Protein AF-A0A1W0E5N4-F1 (afdb_monomer_lite)

Sequence (138 aa):
MLDIKEIILSKIQTIEKICSQIENNEVDVVDLLKSELKNLKMIQDSINFEQQNKSVIKAEESLYKKRFYLKDGSTYVITNKPTKNYKYLYDAKTKIITYEFENGQIERTFECGLKEIRTNNGQIYIKYKDEGYEQIAN

Foldseek 3Di:
DCPPVNVVVVVVVVVVVVVVCCVVVVDPPVRVVVVVVVVVVVVVVVVVVVVVQQDFPDWDDDPFKIWTQTNQRKIWMFGRDPVFTKIWIQHPVQRWIWIAGPQRWIWIAHPQQWIWIAGPVGWIWIDRHPDDIDTDGD

Organism: NCBI:txid646526

Structure (mmCIF, N/CA/C/O backbone):
data_AF-A0A1W0E5N4-F1
#
_entry.id   AF-A0A1W0E5N4-F1
#
loop_
_atom_site.group_PDB
_atom_site.id
_atom_site.type_symbol
_atom_site.label_atom_id
_atom_site.label_alt_id
_atom_site.label_comp_id
_atom_site.label_asym_id
_atom_site.label_entity_id
_atom_site.label_seq_id
_atom_site.pdbx_PDB_ins_code
_atom_site.Cartn_x
_atom_site.Cartn_y
_atom_site.Cartn_z
_atom_site.occupancy
_atom_site.B_iso_or_equiv
_atom_site.auth_seq_id
_atom_site.auth_comp_id
_atom_site.auth_asym_id
_atom_site.auth_atom_id
_atom_site.pdbx_PDB_model_num
ATOM 1 N N . MET A 1 1 ? -5.839 22.703 1.408 1.00 46.44 1 MET A N 1
ATOM 2 C CA . MET A 1 1 ? -5.050 22.843 2.645 1.00 46.44 1 MET A CA 1
ATOM 3 C C . MET A 1 1 ? -5.995 23.114 3.809 1.00 46.44 1 MET A C 1
ATOM 5 O O . MET A 1 1 ? -6.444 24.242 3.953 1.00 46.44 1 MET A O 1
ATOM 9 N N . LEU A 1 2 ? -6.356 22.083 4.584 1.00 48.91 2 LEU A N 1
ATOM 10 C CA . LEU A 1 2 ? -7.048 22.274 5.868 1.00 48.91 2 LEU A CA 1
ATOM 11 C C . LEU A 1 2 ? -6.181 23.188 6.738 1.00 48.91 2 LEU A C 1
ATOM 13 O O . LEU A 1 2 ? -4.986 22.922 6.898 1.00 48.91 2 LEU A O 1
ATOM 17 N N . ASP A 1 3 ? -6.758 24.281 7.230 1.00 72.94 3 ASP A N 1
ATOM 18 C CA . ASP A 1 3 ? -6.041 25.236 8.068 1.00 72.94 3 ASP A CA 1
ATOM 19 C C . ASP A 1 3 ? -5.547 24.489 9.317 1.00 72.94 3 ASP A C 1
ATOM 21 O O . ASP A 1 3 ? -6.302 23.768 9.973 1.00 72.94 3 ASP A O 1
ATOM 25 N N . ILE A 1 4 ? -4.265 24.630 9.663 1.00 78.31 4 ILE A N 1
ATOM 26 C CA . ILE A 1 4 ? -3.691 24.043 10.887 1.00 78.31 4 ILE A CA 1
ATOM 27 C C . ILE A 1 4 ? -4.550 24.424 12.102 1.00 78.31 4 ILE A C 1
ATOM 29 O O . ILE A 1 4 ? -4.722 23.626 13.026 1.00 78.31 4 ILE A O 1
ATOM 33 N N . LYS A 1 5 ? -5.159 25.612 12.065 1.00 76.06 5 LYS A N 1
ATOM 34 C CA . LYS A 1 5 ? -6.111 26.083 13.065 1.00 76.06 5 LYS A CA 1
ATOM 35 C C . LYS A 1 5 ? -7.388 25.239 13.131 1.00 76.06 5 LYS A C 1
ATOM 37 O O . LYS A 1 5 ? -7.841 24.941 14.232 1.00 76.06 5 LYS A O 1
ATOM 42 N N . GLU A 1 6 ? -7.946 24.820 11.997 1.00 77.62 6 GLU A N 1
ATOM 43 C CA . GLU A 1 6 ? -9.127 23.943 11.936 1.00 77.62 6 GLU A CA 1
ATOM 44 C C . GLU A 1 6 ? -8.819 22.547 12.483 1.00 77.62 6 GLU A C 1
ATOM 46 O O . GLU A 1 6 ? -9.619 21.980 13.227 1.00 77.62 6 GLU A O 1
ATOM 51 N N . ILE A 1 7 ? -7.629 22.017 12.184 1.00 77.88 7 ILE A N 1
ATOM 52 C CA . ILE A 1 7 ? -7.177 20.729 12.725 1.00 77.88 7 ILE A CA 1
ATOM 53 C C . ILE A 1 7 ? -7.060 20.813 14.250 1.00 77.88 7 ILE A C 1
ATOM 55 O O . ILE A 1 7 ? -7.564 19.939 14.956 1.00 77.88 7 ILE A O 1
ATOM 59 N N . ILE A 1 8 ? -6.433 21.872 14.770 1.00 79.56 8 ILE A N 1
ATOM 60 C CA . ILE A 1 8 ? -6.289 22.082 16.216 1.00 79.56 8 ILE A CA 1
ATOM 61 C C . ILE A 1 8 ? -7.661 22.251 16.881 1.00 79.56 8 ILE A C 1
ATOM 63 O O . ILE A 1 8 ? -7.922 21.599 17.890 1.00 79.56 8 ILE A O 1
ATOM 67 N N . LEU A 1 9 ? -8.561 23.051 16.302 1.00 86.31 9 LEU A N 1
ATOM 68 C CA . LEU A 1 9 ? -9.923 23.245 16.814 1.00 86.31 9 LEU A CA 1
ATOM 69 C C . LEU A 1 9 ? -10.712 21.934 16.868 1.00 86.31 9 LEU A C 1
ATOM 71 O O . LEU A 1 9 ? -11.333 21.638 17.885 1.00 86.31 9 LEU A O 1
ATOM 75 N N . SER A 1 10 ? -10.635 21.109 15.823 1.00 79.25 10 SER A N 1
ATOM 76 C CA . SER A 1 10 ? -11.277 19.790 15.800 1.00 79.25 10 SER A CA 1
ATOM 77 C C . SER A 1 10 ? -10.747 18.872 16.910 1.00 79.25 10 SER A C 1
ATOM 79 O O . SER A 1 10 ? -11.518 18.155 17.559 1.00 79.25 10 SER A O 1
ATOM 81 N N . LYS A 1 11 ? -9.434 18.909 17.176 1.00 80.88 11 LYS A N 1
ATOM 82 C CA . LYS A 1 11 ? -8.827 18.142 18.273 1.00 80.88 11 LYS A CA 1
ATOM 83 C C . LYS A 1 11 ? -9.275 18.651 19.640 1.00 80.88 11 LYS A C 1
ATOM 85 O O . LYS A 1 11 ? -9.626 17.825 20.477 1.00 80.88 11 LYS A O 1
ATOM 90 N N . ILE A 1 12 ? -9.331 19.969 19.842 1.00 86.19 12 ILE A N 1
ATOM 91 C CA . ILE A 1 12 ? -9.839 20.580 21.081 1.00 86.19 12 ILE A CA 1
ATOM 92 C C . ILE A 1 12 ? -11.290 20.158 21.327 1.00 86.19 12 ILE A C 1
ATOM 94 O O . ILE A 1 12 ? -11.579 19.613 22.384 1.00 86.19 12 ILE A O 1
ATOM 98 N N . GLN A 1 13 ? -12.166 20.280 20.328 1.00 86.75 13 GLN A N 1
ATOM 99 C CA . GLN A 1 13 ? -13.575 19.877 20.440 1.00 86.75 13 GLN A CA 1
ATOM 100 C C . GLN A 1 13 ? -13.742 18.390 20.770 1.00 86.75 13 GLN A C 1
ATOM 102 O O . GLN A 1 13 ? -14.639 18.001 21.514 1.00 86.75 13 GLN A O 1
ATOM 107 N N . THR A 1 14 ? -12.871 17.539 20.221 1.00 81.81 14 THR A N 1
ATOM 108 C CA . THR A 1 14 ? -12.875 16.105 20.536 1.00 81.81 14 THR A CA 1
ATOM 109 C C . THR A 1 14 ? -12.507 15.867 22.000 1.00 81.81 14 THR A C 1
ATOM 111 O O . THR A 1 14 ? -13.162 15.071 22.667 1.00 81.81 14 THR A O 1
ATOM 114 N N . ILE A 1 15 ? -11.495 16.575 22.510 1.00 80.81 15 ILE A N 1
ATOM 115 C CA . ILE A 1 15 ? -11.073 16.492 23.913 1.00 80.81 15 ILE A CA 1
ATOM 116 C C . ILE A 1 15 ? -12.174 17.025 24.834 1.00 80.81 15 ILE A C 1
ATOM 118 O O . ILE A 1 15 ? -12.532 16.344 25.787 1.00 80.81 15 ILE A O 1
ATOM 122 N N . GLU A 1 16 ? -12.763 18.181 24.528 1.00 81.81 16 GLU A N 1
ATOM 123 C CA . GLU A 1 16 ? -13.864 18.769 25.304 1.00 81.81 16 GLU A CA 1
ATOM 124 C C . GLU A 1 16 ? -15.075 17.835 25.373 1.00 81.81 16 GLU A C 1
ATOM 126 O O . GLU A 1 16 ? -15.674 17.676 26.435 1.00 81.81 16 GLU A O 1
ATOM 131 N N . LYS A 1 17 ? -15.405 17.160 24.265 1.00 81.00 17 LYS A N 1
ATOM 132 C CA . LYS A 1 17 ? -16.469 16.153 24.230 1.00 81.00 17 LYS A CA 1
ATOM 133 C C . LYS A 1 17 ? -16.151 14.941 25.107 1.00 81.00 17 LYS A C 1
ATOM 135 O O . LYS A 1 17 ? -17.041 14.419 25.765 1.00 81.00 17 LYS A O 1
ATOM 140 N N . ILE A 1 18 ? -14.900 14.486 25.117 1.00 75.44 18 ILE A N 1
ATOM 141 C CA . ILE A 1 18 ? -14.474 13.386 25.990 1.00 75.44 18 ILE A CA 1
ATOM 142 C C . ILE A 1 18 ? -14.558 13.828 27.457 1.00 75.44 18 ILE A C 1
ATOM 144 O O . ILE A 1 18 ? -15.122 13.105 28.272 1.00 75.44 18 ILE A O 1
ATOM 148 N N . CYS A 1 19 ? -14.067 15.026 27.786 1.00 76.75 19 CYS A N 1
ATOM 149 C CA . CYS A 1 19 ? -14.138 15.581 29.137 1.00 76.75 19 CYS A CA 1
ATOM 150 C C . CYS A 1 19 ? -15.585 15.718 29.626 1.00 76.75 19 CYS A C 1
ATOM 152 O O . CYS A 1 19 ? -15.875 15.294 30.739 1.00 76.75 19 CYS A O 1
ATOM 154 N N . SER A 1 20 ? -16.506 16.215 28.795 1.00 77.94 20 SER A N 1
ATOM 155 C CA . SER A 1 20 ? -17.912 16.367 29.195 1.00 77.94 20 SER A CA 1
ATOM 156 C C . SER A 1 20 ? -18.614 15.026 29.429 1.00 77.94 20 SER A C 1
ATOM 158 O O . SER A 1 20 ? -19.392 14.895 30.370 1.00 77.94 20 SER A O 1
ATOM 160 N N . GLN A 1 21 ? -18.298 13.998 28.637 1.00 74.62 21 GLN A N 1
ATOM 161 C CA . GLN A 1 21 ? -18.817 12.640 28.845 1.00 74.62 21 GLN A CA 1
ATOM 162 C C . GLN A 1 21 ? -18.320 12.012 30.157 1.00 74.62 21 GLN A C 1
ATOM 164 O O . GLN A 1 21 ? -19.061 11.272 30.806 1.00 74.62 21 GLN A O 1
ATOM 169 N N . ILE A 1 22 ? -17.085 12.332 30.554 1.00 77.06 22 ILE A N 1
ATOM 170 C CA . ILE A 1 22 ? -16.483 11.894 31.819 1.00 77.06 22 ILE A CA 1
ATOM 171 C C . ILE A 1 22 ? -17.111 12.641 33.002 1.00 77.06 22 ILE A C 1
ATOM 173 O O . ILE A 1 22 ? -17.514 12.015 33.978 1.00 77.06 22 ILE A O 1
ATOM 177 N N . GLU A 1 23 ? -17.226 13.969 32.912 1.00 74.75 23 GLU A N 1
ATOM 178 C CA . GLU A 1 23 ? -17.801 14.822 33.963 1.00 74.75 23 GLU A CA 1
ATOM 179 C C . GLU A 1 23 ? -19.270 14.484 34.250 1.00 74.75 23 GLU A C 1
ATOM 181 O O . GLU A 1 23 ? -19.704 14.526 35.402 1.00 74.75 23 GLU A O 1
ATOM 186 N N . ASN A 1 24 ? -20.021 14.074 33.224 1.00 77.50 24 ASN A N 1
ATOM 187 C CA . ASN A 1 24 ? -21.422 13.676 33.356 1.00 77.50 24 ASN A CA 1
ATOM 188 C C . ASN A 1 24 ? -21.617 12.209 33.797 1.00 77.50 24 ASN A C 1
ATOM 190 O O . ASN A 1 24 ? -22.759 11.755 33.870 1.00 77.50 24 ASN A O 1
ATOM 194 N N . ASN A 1 25 ? -20.544 11.456 34.091 1.00 68.44 25 ASN A N 1
ATOM 195 C CA . ASN A 1 25 ? -20.575 10.006 34.360 1.00 68.44 25 ASN A CA 1
ATOM 196 C C . ASN A 1 25 ? -21.303 9.188 33.269 1.00 68.44 25 ASN A C 1
ATOM 198 O O . ASN A 1 25 ? -21.797 8.091 33.534 1.00 68.44 25 ASN A O 1
ATOM 202 N N . GLU A 1 26 ? -21.391 9.710 32.042 1.00 67.94 26 GLU A N 1
ATOM 203 C CA . GLU A 1 26 ? -22.032 9.020 30.915 1.00 67.94 26 GLU A CA 1
ATOM 204 C C . GLU A 1 26 ? -21.152 7.882 30.392 1.00 67.94 26 GLU A C 1
ATOM 206 O O . GLU A 1 26 ? -21.654 6.898 29.846 1.00 67.94 26 GLU A O 1
ATOM 211 N N . VAL A 1 27 ? -19.833 8.015 30.563 1.00 67.00 27 VAL A N 1
ATOM 212 C CA . VAL A 1 27 ? -18.834 7.024 30.169 1.00 67.00 27 VAL A CA 1
ATOM 213 C C . VAL A 1 27 ? -17.727 7.000 31.221 1.00 67.00 27 VAL A C 1
ATOM 215 O O . VAL A 1 27 ? -17.145 8.036 31.538 1.00 67.00 27 VAL A O 1
ATOM 218 N N . ASP A 1 28 ? -17.395 5.818 31.741 1.00 77.81 28 ASP A N 1
ATOM 219 C CA . ASP A 1 28 ? -16.195 5.659 32.564 1.00 77.81 28 ASP A CA 1
ATOM 220 C C . ASP A 1 28 ? -14.954 5.875 31.678 1.00 77.81 28 ASP A C 1
ATOM 222 O O . ASP A 1 28 ? -14.806 5.248 30.624 1.00 77.81 28 ASP A O 1
ATOM 226 N N . VAL A 1 29 ? -14.039 6.749 32.112 1.00 75.50 29 VAL A N 1
ATOM 227 C CA . VAL A 1 29 ? -12.722 6.972 31.484 1.00 75.50 29 VAL A CA 1
ATOM 228 C C . VAL A 1 29 ? -12.035 5.641 31.194 1.00 75.50 29 VAL A C 1
ATOM 230 O O . VAL A 1 29 ? -11.426 5.454 30.138 1.00 75.50 29 VAL A O 1
ATOM 233 N N . VAL A 1 30 ? -12.146 4.700 32.132 1.00 76.94 30 VAL A N 1
ATOM 234 C CA . VAL A 1 30 ? -11.557 3.369 32.021 1.00 76.94 30 VAL A CA 1
ATOM 235 C C . VAL A 1 30 ? -12.164 2.601 30.847 1.00 76.94 30 VAL A C 1
ATOM 237 O O . VAL A 1 30 ? -11.432 1.928 30.120 1.00 76.94 30 VAL A O 1
ATOM 240 N N . ASP A 1 31 ? -13.470 2.711 30.617 1.00 80.00 31 ASP A N 1
ATOM 241 C CA . ASP A 1 31 ? -14.150 2.0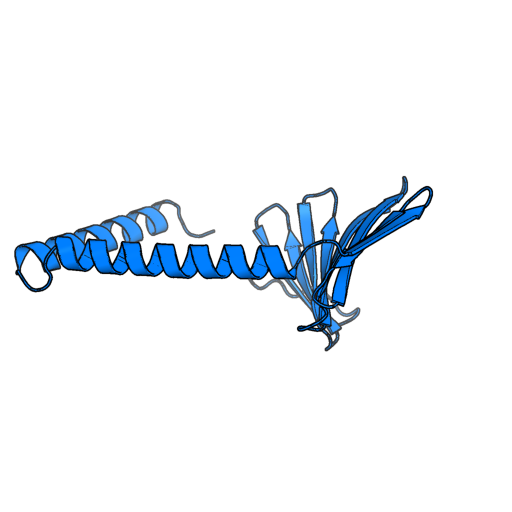33 29.513 1.00 80.00 31 ASP A CA 1
ATOM 242 C C . ASP A 1 31 ? -13.852 2.688 28.160 1.00 80.00 31 ASP A C 1
ATOM 244 O O . ASP A 1 31 ? -13.631 1.979 27.173 1.00 80.00 31 ASP A O 1
ATOM 248 N N . LEU A 1 32 ? -13.726 4.018 28.118 1.00 79.81 32 LEU A N 1
ATOM 249 C CA . LEU A 1 32 ? -13.279 4.742 26.924 1.00 79.81 32 LEU A CA 1
ATOM 250 C C . LEU A 1 32 ? -11.849 4.339 26.528 1.00 79.81 32 LEU A C 1
ATOM 252 O O . LEU A 1 32 ? -11.594 3.993 25.372 1.00 79.81 32 LEU A O 1
ATOM 256 N N . LEU A 1 33 ? -10.930 4.287 27.495 1.00 78.00 33 LEU A N 1
ATOM 257 C CA . LEU A 1 33 ? -9.552 3.843 27.268 1.00 78.00 33 LEU A CA 1
ATOM 258 C C . LEU A 1 33 ? -9.471 2.361 26.878 1.00 78.00 33 LEU A C 1
ATOM 260 O O . LEU A 1 33 ? -8.698 2.009 25.988 1.00 78.00 33 LEU A O 1
ATOM 264 N N . LYS A 1 34 ? -10.271 1.480 27.495 1.00 82.62 34 LYS A N 1
ATOM 265 C CA . LYS A 1 34 ? -10.350 0.061 27.100 1.00 82.62 34 LYS A CA 1
ATOM 266 C C . LYS A 1 34 ? -10.858 -0.100 25.669 1.00 82.62 34 LYS A C 1
ATOM 268 O O . LYS A 1 34 ? -10.335 -0.948 24.944 1.00 82.62 34 LYS A O 1
ATOM 273 N N . SER A 1 35 ? -11.859 0.685 25.274 1.00 84.25 35 SER A N 1
ATOM 274 C CA . SER A 1 35 ? -12.400 0.690 23.912 1.00 84.25 35 SER A CA 1
ATOM 275 C C . SER A 1 35 ? -11.331 1.102 22.902 1.00 84.25 35 SER A C 1
ATOM 277 O O . SER A 1 35 ? -11.073 0.375 21.942 1.00 84.25 35 SER A O 1
ATOM 279 N N . GLU A 1 36 ? -10.618 2.197 23.169 1.00 82.12 36 GLU A N 1
ATOM 280 C CA . GLU A 1 36 ? -9.560 2.666 22.275 1.00 82.12 36 GLU A CA 1
ATOM 281 C C . GLU A 1 36 ? -8.386 1.683 22.210 1.00 82.12 36 GLU A C 1
ATOM 283 O O . GLU A 1 36 ? -7.899 1.347 21.132 1.00 82.12 36 GLU A O 1
ATOM 288 N N . LEU A 1 37 ? -7.989 1.113 23.349 1.00 85.25 37 LEU A N 1
ATOM 289 C CA . LEU A 1 37 ? -6.961 0.078 23.397 1.00 85.25 37 LEU A CA 1
ATOM 290 C C . LEU A 1 37 ? -7.372 -1.178 22.613 1.00 85.25 37 LEU A C 1
ATOM 292 O O . LEU A 1 37 ? -6.531 -1.810 21.972 1.00 85.25 37 LEU A O 1
ATOM 296 N N . LYS A 1 38 ? -8.658 -1.544 22.633 1.00 90.50 38 LYS A N 1
ATOM 297 C CA . LYS A 1 38 ? -9.195 -2.634 21.812 1.00 90.50 38 LYS A CA 1
ATOM 298 C C . LYS A 1 38 ? -9.128 -2.289 20.323 1.00 90.50 38 LYS A C 1
ATOM 300 O O . LYS A 1 38 ? -8.681 -3.132 19.548 1.00 90.50 38 LYS A O 1
ATOM 305 N N . ASN A 1 39 ? -9.503 -1.072 19.931 1.00 89.19 39 ASN A N 1
ATOM 306 C CA . ASN A 1 39 ? -9.411 -0.611 18.542 1.00 89.19 39 ASN A CA 1
ATOM 307 C C . ASN A 1 39 ? -7.964 -0.654 18.037 1.00 89.19 39 ASN A C 1
ATOM 309 O O . ASN A 1 39 ? -7.696 -1.212 16.974 1.00 89.19 39 ASN A O 1
ATOM 313 N N . LEU A 1 40 ? -7.017 -0.147 18.831 1.00 88.12 40 LEU A N 1
ATOM 314 C CA . LEU A 1 40 ? -5.593 -0.171 18.499 1.00 88.12 40 LEU A CA 1
ATOM 315 C C . LEU A 1 40 ? -5.059 -1.599 18.348 1.00 88.12 40 LEU A C 1
ATOM 317 O O . LEU A 1 40 ? -4.331 -1.873 17.396 1.00 88.12 40 LEU A O 1
ATOM 321 N N . LYS A 1 41 ? -5.462 -2.527 19.226 1.00 90.50 41 LYS A N 1
ATOM 322 C CA . LYS A 1 41 ? -5.116 -3.953 19.096 1.00 90.50 41 LYS A CA 1
ATOM 323 C C . LYS A 1 41 ? -5.686 -4.572 17.822 1.00 90.50 41 LYS A C 1
ATOM 325 O O . LYS A 1 41 ? -4.960 -5.249 17.109 1.00 90.50 41 LYS A O 1
ATOM 330 N N . MET A 1 42 ? -6.945 -4.288 17.487 1.00 91.31 42 MET A N 1
ATOM 331 C CA . MET A 1 42 ? -7.550 -4.774 16.241 1.00 91.31 42 MET A CA 1
ATOM 332 C C . MET A 1 42 ? -6.820 -4.245 14.999 1.00 91.31 42 MET A C 1
ATOM 334 O O . MET A 1 42 ? -6.600 -4.990 14.044 1.00 91.31 42 MET A O 1
ATOM 338 N N . ILE A 1 43 ? -6.414 -2.972 15.013 1.00 88.06 43 ILE A N 1
ATOM 339 C CA . ILE A 1 43 ? -5.606 -2.377 13.941 1.00 88.06 43 ILE A CA 1
ATOM 340 C C . ILE A 1 43 ? -4.238 -3.062 13.865 1.00 88.06 43 ILE A C 1
ATOM 342 O O . ILE A 1 43 ? -3.796 -3.422 12.776 1.00 88.06 43 ILE A O 1
ATOM 346 N N . GLN A 1 44 ? -3.582 -3.281 15.005 1.00 87.75 44 GLN A N 1
ATOM 347 C CA . GLN A 1 44 ? -2.292 -3.965 15.075 1.00 87.75 44 GLN A CA 1
ATOM 348 C C . GLN A 1 44 ? -2.371 -5.394 14.522 1.00 87.75 44 GLN A C 1
ATOM 350 O O . GLN A 1 44 ? -1.534 -5.778 13.707 1.00 87.75 44 GLN A O 1
ATOM 355 N N . ASP A 1 45 ? -3.383 -6.161 14.920 1.00 92.00 45 ASP A N 1
ATOM 356 C CA . ASP A 1 45 ? -3.598 -7.528 14.444 1.00 92.00 45 ASP A CA 1
ATOM 357 C C . ASP A 1 45 ? -3.844 -7.558 12.931 1.00 92.00 45 ASP A C 1
ATOM 359 O O . ASP A 1 45 ? -3.270 -8.389 12.225 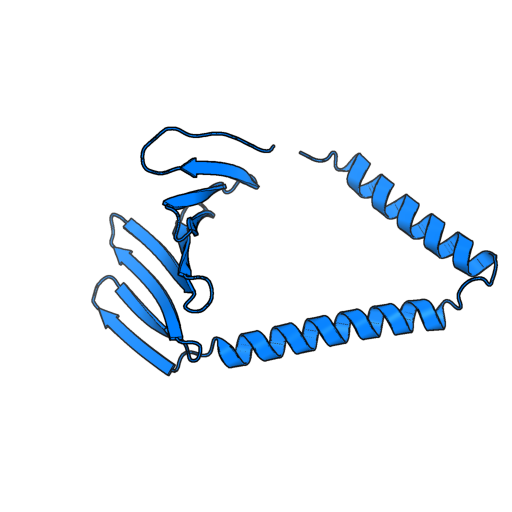1.00 92.00 45 ASP A O 1
ATOM 363 N N . SER A 1 46 ? -4.624 -6.603 12.415 1.00 83.50 46 SER A N 1
ATOM 364 C CA . SER A 1 46 ? -4.849 -6.430 10.977 1.00 83.50 46 SER A CA 1
ATOM 365 C C . SER A 1 46 ? -3.548 -6.125 10.222 1.00 83.50 46 SER A C 1
ATOM 367 O O . SER A 1 46 ? -3.250 -6.761 9.211 1.00 83.50 46 SER A O 1
ATOM 369 N N . ILE A 1 47 ? -2.711 -5.219 10.743 1.00 84.69 47 ILE A N 1
ATOM 370 C CA . ILE A 1 47 ? -1.400 -4.902 10.154 1.00 84.69 47 ILE A CA 1
ATOM 371 C C . ILE A 1 47 ? -0.492 -6.136 10.147 1.00 84.69 47 ILE A C 1
ATOM 373 O O . ILE A 1 47 ? 0.119 -6.440 9.122 1.00 84.69 47 ILE A O 1
ATOM 377 N N . ASN A 1 48 ? -0.416 -6.862 11.265 1.00 86.38 48 ASN A N 1
ATOM 378 C CA . ASN A 1 48 ? 0.395 -8.074 11.380 1.00 86.38 48 ASN A CA 1
ATOM 379 C C . ASN A 1 48 ? -0.057 -9.142 10.373 1.00 86.38 48 ASN A C 1
ATOM 381 O O . ASN A 1 48 ? 0.774 -9.768 9.713 1.00 86.38 48 ASN A O 1
ATOM 385 N N . PHE A 1 49 ? -1.369 -9.326 10.224 1.00 84.56 49 PHE A N 1
ATOM 386 C CA . PHE A 1 49 ? -1.950 -10.248 9.255 1.00 84.56 49 PHE A CA 1
ATOM 387 C C . PHE A 1 49 ? -1.594 -9.866 7.809 1.00 84.56 49 PHE A C 1
ATOM 389 O O . PHE A 1 49 ? -1.116 -10.704 7.042 1.00 84.56 49 PHE A O 1
ATOM 396 N N . GLU A 1 50 ? -1.758 -8.595 7.438 1.00 80.81 50 GLU A N 1
ATOM 397 C CA . GLU A 1 50 ? -1.407 -8.097 6.101 1.00 80.81 50 GLU A CA 1
ATOM 398 C C . GLU A 1 50 ? 0.098 -8.236 5.811 1.00 80.81 50 GLU A C 1
ATOM 400 O O . GLU A 1 50 ? 0.483 -8.672 4.724 1.00 80.81 50 GLU A O 1
ATOM 405 N N . GLN A 1 51 ? 0.968 -7.962 6.789 1.00 79.94 51 GLN A N 1
ATOM 406 C CA . GLN A 1 51 ? 2.417 -8.153 6.643 1.00 79.94 51 GLN A CA 1
ATOM 407 C C . GLN A 1 51 ? 2.793 -9.616 6.388 1.00 79.94 51 GLN A C 1
ATOM 409 O O . GLN A 1 51 ? 3.623 -9.900 5.520 1.00 79.94 51 GLN A O 1
ATOM 414 N N . GLN A 1 52 ? 2.171 -10.557 7.102 1.00 82.38 52 GLN A N 1
ATOM 415 C CA . GLN A 1 52 ? 2.405 -11.987 6.886 1.00 82.38 52 GLN A CA 1
ATOM 416 C C . GLN A 1 52 ? 1.962 -12.430 5.483 1.00 82.38 52 GLN A C 1
ATOM 418 O O . GLN A 1 52 ? 2.637 -13.248 4.844 1.00 82.38 52 GLN A O 1
ATOM 423 N N . ASN A 1 53 ? 0.860 -11.872 4.978 1.00 83.19 53 ASN A N 1
ATOM 424 C CA . ASN A 1 53 ? 0.329 -12.190 3.651 1.00 83.19 53 ASN A CA 1
ATOM 425 C C . ASN A 1 53 ? 1.096 -11.527 2.502 1.00 83.19 53 ASN A C 1
ATOM 427 O O . ASN A 1 53 ? 1.165 -12.103 1.419 1.00 83.19 53 ASN A O 1
ATOM 431 N N . LYS A 1 54 ? 1.734 -10.375 2.729 1.00 83.81 54 LYS A N 1
ATOM 432 C CA . LYS A 1 54 ? 2.578 -9.690 1.732 1.00 83.81 54 LYS A CA 1
ATOM 433 C C . LYS A 1 54 ? 4.062 -10.065 1.816 1.00 83.81 54 LYS A C 1
ATOM 435 O O . LYS A 1 54 ? 4.924 -9.336 1.330 1.00 83.81 54 LYS A O 1
ATOM 440 N N . SER A 1 55 ? 4.371 -11.221 2.400 1.00 90.44 55 SER A N 1
ATOM 441 C CA . SER A 1 55 ? 5.730 -11.767 2.449 1.00 90.44 55 SER A CA 1
ATOM 442 C C . SER A 1 55 ? 6.250 -12.157 1.057 1.00 90.44 55 SER A C 1
ATOM 444 O O . SER A 1 55 ? 5.503 -12.628 0.198 1.00 90.44 55 SER A O 1
ATOM 446 N N . VAL A 1 56 ? 7.552 -11.956 0.824 1.00 93.94 56 VAL A N 1
ATOM 447 C CA . VAL A 1 56 ? 8.224 -12.315 -0.435 1.00 93.94 56 VAL A CA 1
ATOM 448 C C . VAL A 1 56 ? 8.433 -13.827 -0.494 1.00 93.94 56 VAL A C 1
ATOM 450 O O . VAL A 1 56 ? 9.088 -14.391 0.377 1.00 93.94 56 VAL A O 1
ATOM 453 N N . ILE A 1 57 ? 7.940 -14.468 -1.554 1.00 96.00 57 ILE A N 1
ATOM 454 C CA . ILE A 1 57 ? 8.123 -15.911 -1.798 1.00 96.00 57 ILE A CA 1
ATOM 455 C C . ILE A 1 57 ? 9.171 -16.206 -2.875 1.00 96.00 57 ILE A C 1
ATOM 457 O O . ILE A 1 57 ? 9.747 -17.290 -2.903 1.00 96.00 57 ILE A O 1
ATOM 461 N N . LYS A 1 58 ? 9.431 -15.250 -3.773 1.00 95.75 58 LYS A N 1
ATOM 462 C CA . LYS A 1 58 ? 10.435 -15.371 -4.837 1.00 95.75 58 LYS A CA 1
ATOM 463 C C . LYS A 1 58 ? 10.953 -13.993 -5.229 1.00 95.75 58 LYS A C 1
ATOM 465 O O . LYS A 1 58 ? 10.181 -13.037 -5.283 1.00 95.75 58 LYS A O 1
ATOM 470 N N . ALA A 1 59 ? 12.234 -13.908 -5.574 1.00 96.06 59 ALA A N 1
ATOM 471 C CA . ALA A 1 59 ? 12.832 -12.726 -6.179 1.00 96.06 59 ALA A CA 1
ATOM 472 C C . ALA A 1 59 ? 13.523 -13.081 -7.504 1.00 96.06 59 ALA A C 1
ATOM 474 O O . ALA A 1 59 ? 14.137 -14.136 -7.634 1.00 96.06 59 ALA A O 1
ATOM 475 N N . GLU A 1 60 ? 13.417 -12.188 -8.482 1.00 96.75 60 GLU A N 1
ATOM 476 C CA . GLU A 1 60 ? 14.137 -12.225 -9.753 1.00 96.75 60 GLU A CA 1
ATOM 477 C C . GLU A 1 60 ? 14.905 -10.918 -9.909 1.00 96.75 60 GLU A C 1
ATOM 479 O O . GLU A 1 60 ? 14.351 -9.833 -9.710 1.00 96.75 60 GLU A O 1
ATOM 484 N N . GLU A 1 61 ? 16.178 -11.010 -10.275 1.00 95.44 61 GLU A N 1
ATOM 485 C CA . GLU A 1 61 ? 17.052 -9.853 -10.421 1.00 95.44 61 GLU A CA 1
ATOM 486 C C . GLU A 1 61 ? 17.672 -9.825 -11.815 1.00 95.44 61 GLU A C 1
ATOM 488 O O . GLU A 1 61 ? 18.110 -10.837 -12.357 1.00 95.44 61 GLU A O 1
ATOM 493 N N . SER A 1 62 ? 17.658 -8.639 -12.409 1.00 92.31 62 SER A N 1
ATOM 494 C CA . SER A 1 62 ? 18.269 -8.313 -13.691 1.00 92.31 62 SER A CA 1
ATOM 495 C C . SER A 1 62 ? 18.978 -6.971 -13.561 1.00 92.31 62 SER A C 1
ATOM 497 O O . SER A 1 62 ? 18.688 -6.209 -12.639 1.00 92.31 62 SER A O 1
ATOM 499 N N . LEU A 1 63 ? 19.848 -6.648 -14.520 1.00 90.81 63 LEU A N 1
ATOM 500 C CA . LEU A 1 63 ? 20.719 -5.467 -14.470 1.00 90.81 63 LEU A CA 1
ATOM 501 C C . LEU A 1 63 ? 20.011 -4.156 -14.077 1.00 90.81 63 LEU A C 1
ATOM 503 O O . LEU A 1 63 ? 20.583 -3.338 -13.368 1.00 90.81 63 LEU A O 1
ATOM 507 N N . TYR A 1 64 ? 18.764 -3.961 -14.509 1.00 91.81 64 TYR A N 1
ATOM 508 C CA . TYR A 1 64 ? 18.017 -2.724 -14.259 1.00 91.81 64 TYR A CA 1
ATOM 509 C C . TYR A 1 64 ? 16.694 -2.924 -13.525 1.00 91.81 64 TYR A C 1
ATOM 511 O O . TYR A 1 64 ? 15.853 -2.020 -13.511 1.00 91.81 64 TYR A O 1
ATOM 519 N N . LYS A 1 65 ? 16.441 -4.117 -12.989 1.00 93.50 65 LYS A N 1
ATOM 520 C CA . LYS A 1 65 ? 15.149 -4.429 -12.383 1.00 93.50 65 LYS A CA 1
ATOM 521 C C . LYS A 1 65 ? 15.260 -5.576 -11.394 1.00 93.50 65 LYS A C 1
ATOM 523 O O . LYS A 1 65 ? 15.764 -6.641 -11.743 1.00 93.50 65 LYS A O 1
ATOM 528 N N . LYS A 1 66 ? 14.647 -5.384 -10.230 1.00 95.94 66 LYS A N 1
ATOM 529 C CA . LYS A 1 66 ? 14.361 -6.431 -9.253 1.00 95.94 66 LYS A CA 1
ATOM 530 C C . LYS A 1 66 ? 12.855 -6.629 -9.149 1.00 95.94 66 LYS A C 1
ATOM 532 O O . LYS A 1 66 ? 12.106 -5.658 -9.051 1.00 95.94 66 LYS A O 1
ATOM 537 N N . ARG A 1 67 ? 12.395 -7.873 -9.224 1.00 96.75 67 ARG A N 1
ATOM 538 C CA . ARG A 1 67 ? 10.985 -8.254 -9.101 1.00 96.75 67 ARG A CA 1
ATOM 539 C C . ARG A 1 67 ? 10.830 -9.208 -7.929 1.00 96.75 67 ARG A C 1
ATOM 541 O O . ARG A 1 67 ? 11.546 -10.197 -7.845 1.00 96.75 67 ARG A 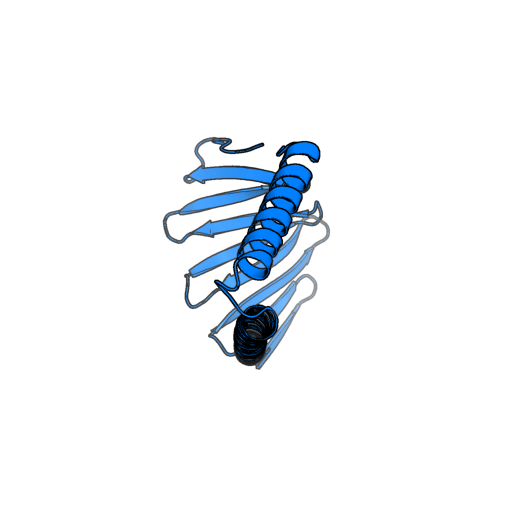O 1
ATOM 548 N N . PHE A 1 68 ? 9.861 -8.933 -7.076 1.00 97.19 68 PHE A N 1
ATOM 549 C CA . PHE A 1 68 ? 9.475 -9.753 -5.942 1.00 97.19 68 PHE A CA 1
ATOM 550 C C . PHE A 1 68 ? 8.054 -10.262 -6.164 1.00 97.19 68 PHE A C 1
ATOM 552 O O . PHE A 1 68 ? 7.146 -9.476 -6.440 1.00 97.19 68 PHE A O 1
ATOM 559 N N . TYR A 1 69 ? 7.868 -11.570 -6.042 1.00 96.44 69 TYR A N 1
ATOM 560 C CA . TYR A 1 69 ? 6.557 -12.207 -6.025 1.00 96.44 69 TYR A CA 1
ATOM 561 C C . TYR A 1 69 ? 6.155 -12.401 -4.569 1.00 96.44 69 TYR A C 1
ATOM 563 O O . TYR A 1 69 ? 6.947 -12.919 -3.771 1.00 96.44 69 TYR A O 1
ATOM 571 N N . LEU A 1 70 ? 4.957 -11.944 -4.226 1.00 95.38 70 LEU A N 1
ATOM 572 C CA . LEU A 1 70 ? 4.431 -11.972 -2.868 1.00 95.38 70 LEU A CA 1
ATOM 573 C C . LEU A 1 70 ? 3.494 -13.171 -2.686 1.00 95.38 70 LEU A C 1
ATOM 575 O O . LEU A 1 70 ? 2.939 -13.699 -3.652 1.00 95.38 70 LEU A O 1
ATOM 579 N N . LYS A 1 71 ? 3.338 -13.622 -1.440 1.00 94.06 71 LYS A N 1
ATOM 580 C CA . LYS A 1 71 ? 2.533 -14.800 -1.085 1.00 94.06 71 LYS A CA 1
ATOM 581 C C . LYS A 1 71 ? 1.056 -14.664 -1.480 1.00 94.06 71 LYS A C 1
ATOM 583 O O . LYS A 1 71 ? 0.440 -15.656 -1.854 1.00 94.06 71 LYS A O 1
ATOM 588 N N . ASP A 1 72 ? 0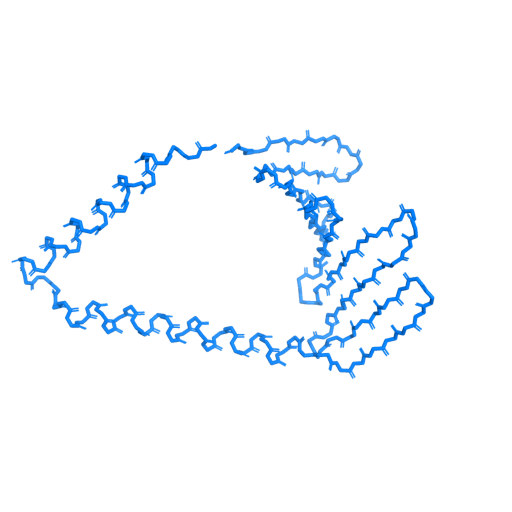.508 -13.454 -1.444 1.00 92.06 72 ASP A N 1
ATOM 589 C CA . ASP A 1 72 ? -0.858 -13.118 -1.878 1.00 92.06 72 ASP A CA 1
ATOM 590 C C . ASP A 1 72 ? -1.042 -13.088 -3.415 1.00 92.06 72 ASP A C 1
ATOM 592 O O . ASP A 1 72 ? -2.129 -12.783 -3.905 1.00 92.06 72 ASP A O 1
ATOM 596 N N . GLY A 1 73 ? 0.010 -13.388 -4.187 1.00 94.19 73 GLY A N 1
ATOM 597 C CA . GLY A 1 73 ? 0.027 -13.326 -5.650 1.00 94.19 73 GLY A CA 1
ATOM 598 C C . GLY A 1 73 ? 0.356 -11.941 -6.214 1.00 94.19 73 GLY A C 1
ATOM 599 O O . GLY A 1 73 ? 0.510 -11.794 -7.430 1.00 94.19 73 GLY A O 1
ATOM 600 N N . SER A 1 74 ? 0.489 -10.922 -5.361 1.00 96.00 74 SER A N 1
ATOM 601 C CA . SER A 1 74 ? 0.899 -9.578 -5.762 1.00 96.00 74 SER A CA 1
ATOM 602 C C . SER A 1 74 ? 2.353 -9.570 -6.246 1.00 96.00 74 SER A C 1
ATOM 604 O O . SER A 1 74 ? 3.153 -10.463 -5.955 1.00 96.00 74 SER A O 1
ATOM 606 N N . THR A 1 75 ? 2.724 -8.550 -7.017 1.00 96.94 75 THR A N 1
ATOM 607 C CA . THR A 1 75 ? 4.087 -8.407 -7.548 1.00 96.94 75 THR A CA 1
ATOM 608 C C . THR A 1 75 ? 4.621 -7.016 -7.264 1.00 96.94 75 THR A C 1
ATOM 610 O O . THR A 1 75 ? 4.035 -6.026 -7.698 1.00 96.94 75 THR A O 1
ATOM 613 N N . TYR A 1 76 ? 5.762 -6.941 -6.583 1.00 96.75 76 TYR A N 1
ATOM 614 C CA . TYR A 1 76 ? 6.478 -5.695 -6.333 1.00 96.75 76 TYR A CA 1
ATOM 615 C C . TYR A 1 76 ? 7.720 -5.609 -7.216 1.00 96.75 76 TYR A C 1
ATOM 617 O O . TYR A 1 76 ? 8.461 -6.579 -7.374 1.00 96.75 76 TYR A O 1
ATOM 625 N N . VAL A 1 77 ? 7.958 -4.458 -7.828 1.00 96.38 77 VAL A N 1
ATOM 626 C CA . VAL A 1 77 ? 9.069 -4.245 -8.751 1.00 96.38 77 VAL A CA 1
ATOM 627 C C . VAL A 1 77 ? 9.796 -2.965 -8.401 1.00 96.38 77 VAL A C 1
ATOM 629 O O . VAL A 1 77 ? 9.176 -1.923 -8.224 1.00 96.38 77 VAL A O 1
ATOM 632 N N . ILE A 1 78 ? 11.121 -3.046 -8.405 1.00 95.25 78 ILE A N 1
ATOM 633 C CA . ILE A 1 78 ? 12.032 -1.910 -8.315 1.00 95.25 78 ILE A CA 1
ATOM 634 C C . ILE A 1 78 ? 12.774 -1.825 -9.646 1.00 95.25 78 ILE A C 1
ATOM 636 O O . ILE A 1 78 ? 13.352 -2.817 -10.101 1.00 95.25 78 ILE A O 1
ATOM 640 N N . THR A 1 79 ? 12.734 -0.666 -10.296 1.00 93.62 79 THR A N 1
ATOM 641 C CA . THR A 1 79 ? 13.497 -0.410 -11.523 1.00 93.62 79 THR A CA 1
ATOM 642 C C . THR A 1 79 ? 14.665 0.511 -11.216 1.00 93.62 79 THR A C 1
ATOM 644 O O . THR A 1 79 ? 14.475 1.523 -10.573 1.00 93.62 79 THR A O 1
ATOM 647 N N . ASN A 1 80 ? 15.854 0.182 -11.711 1.00 86.38 80 ASN A N 1
ATOM 648 C CA . ASN A 1 80 ? 17.075 0.969 -11.518 1.00 86.38 80 ASN A CA 1
ATOM 649 C C . ASN A 1 80 ? 17.631 1.420 -12.880 1.00 86.38 80 ASN A C 1
ATOM 651 O O . ASN A 1 80 ? 18.832 1.336 -13.136 1.00 86.38 80 ASN A O 1
ATOM 655 N N . LYS A 1 81 ? 16.756 1.808 -13.820 1.00 85.62 81 LYS A N 1
ATOM 656 C CA . LYS A 1 81 ? 17.201 2.301 -15.133 1.00 85.62 81 LYS A CA 1
ATOM 657 C C . LYS A 1 81 ? 17.662 3.756 -15.000 1.00 85.62 81 LYS A C 1
ATOM 659 O O . LYS A 1 81 ? 16.901 4.540 -14.437 1.00 85.62 81 LYS A O 1
ATOM 664 N N . PRO A 1 82 ? 18.787 4.157 -15.624 1.00 80.62 82 PRO A N 1
ATOM 665 C CA . PRO A 1 82 ? 19.278 5.540 -15.572 1.00 80.62 82 PRO A CA 1
ATOM 666 C C . PRO A 1 82 ? 18.252 6.596 -16.006 1.00 80.62 82 PRO A C 1
ATOM 668 O O . PRO A 1 82 ? 18.276 7.720 -15.532 1.00 80.62 82 PRO A O 1
ATOM 671 N N . THR A 1 83 ? 17.341 6.238 -16.914 1.00 79.25 83 THR A N 1
ATOM 672 C CA . THR A 1 83 ? 16.348 7.164 -17.477 1.00 79.25 83 THR A CA 1
ATOM 673 C C . THR A 1 83 ? 14.978 7.087 -16.805 1.00 79.25 83 THR A C 1
ATOM 675 O O . THR A 1 83 ? 14.127 7.926 -17.079 1.00 79.25 83 THR A O 1
ATOM 678 N N . LYS A 1 84 ? 14.704 6.026 -16.035 1.00 78.75 84 LYS A N 1
ATOM 679 C CA . LYS A 1 84 ? 13.395 5.751 -15.424 1.00 78.75 84 LYS A CA 1
ATOM 680 C C . LYS A 1 84 ? 13.587 4.881 -14.189 1.00 78.75 84 LYS A C 1
ATOM 682 O O . LYS A 1 84 ? 13.591 3.653 -14.297 1.00 78.75 84 LYS A O 1
ATOM 687 N N . ASN A 1 85 ? 13.716 5.529 -13.044 1.00 87.38 85 ASN A N 1
ATOM 688 C CA . ASN A 1 85 ? 13.732 4.872 -11.753 1.00 87.38 85 ASN A CA 1
ATOM 689 C C . ASN A 1 85 ? 12.369 5.085 -11.083 1.00 87.38 85 ASN A C 1
ATOM 691 O O . ASN A 1 85 ? 11.903 6.204 -10.878 1.00 87.38 85 ASN A O 1
ATOM 695 N N . TYR A 1 86 ? 11.677 3.980 -10.863 1.00 92.62 86 TYR A N 1
ATOM 696 C CA . TYR A 1 86 ? 10.391 3.933 -10.186 1.00 92.62 86 TYR A CA 1
ATOM 697 C C . TYR A 1 86 ? 10.193 2.549 -9.586 1.00 92.62 86 TYR A C 1
ATOM 699 O O . TYR A 1 86 ? 10.767 1.544 -10.036 1.00 92.62 86 TYR A O 1
ATOM 707 N N . LYS A 1 87 ? 9.326 2.488 -8.588 1.00 95.94 87 LYS A N 1
ATOM 708 C CA . LYS A 1 87 ? 8.855 1.239 -8.001 1.00 95.94 87 LYS A CA 1
ATOM 709 C C . LYS A 1 87 ? 7.396 1.055 -8.380 1.00 95.94 87 LYS A C 1
ATOM 711 O O . LYS A 1 87 ? 6.694 2.034 -8.618 1.00 95.94 87 LYS A O 1
ATOM 716 N N . TYR A 1 88 ? 6.923 -0.182 -8.439 1.00 96.56 88 TYR A N 1
ATOM 717 C CA . TYR A 1 88 ? 5.487 -0.422 -8.472 1.00 96.56 88 TYR A CA 1
ATOM 718 C C . TYR A 1 88 ? 5.073 -1.682 -7.734 1.00 96.56 88 TYR A C 1
ATOM 720 O O . TYR A 1 88 ? 5.814 -2.661 -7.683 1.00 96.56 88 TYR A O 1
ATOM 728 N N . LEU A 1 89 ? 3.852 -1.663 -7.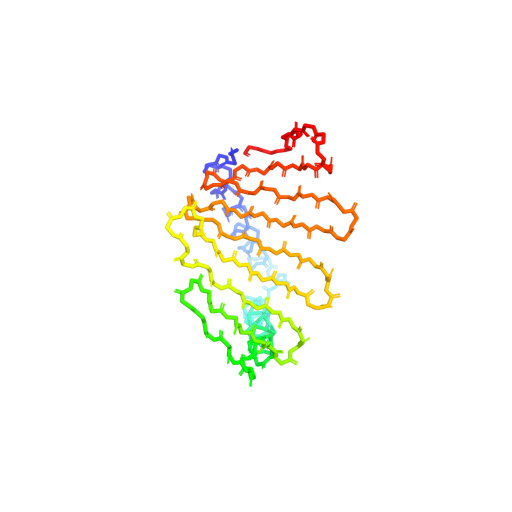213 1.00 96.56 89 LEU A N 1
ATOM 729 C CA . LEU A 1 89 ? 3.147 -2.806 -6.658 1.00 96.56 89 LEU A CA 1
ATOM 730 C C . LEU A 1 89 ? 1.912 -3.083 -7.516 1.00 96.56 89 LEU A C 1
ATOM 732 O O . LEU A 1 89 ? 1.027 -2.237 -7.611 1.00 96.56 89 LEU A O 1
ATOM 736 N N . TYR A 1 90 ? 1.848 -4.265 -8.118 1.00 96.75 90 TYR A N 1
ATOM 737 C CA . TYR A 1 90 ? 0.603 -4.828 -8.630 1.00 96.75 90 TYR A CA 1
ATOM 738 C C . TYR A 1 90 ? -0.061 -5.639 -7.520 1.00 96.75 90 TYR A C 1
ATOM 740 O O . TYR A 1 90 ? 0.522 -6.620 -7.056 1.00 96.75 90 TYR A O 1
ATOM 748 N N . ASP A 1 91 ? -1.257 -5.229 -7.108 1.00 94.56 91 ASP A N 1
ATOM 749 C CA . ASP A 1 91 ? -2.049 -5.917 -6.092 1.00 94.56 91 ASP A CA 1
ATOM 750 C C . ASP A 1 91 ? -2.968 -6.957 -6.750 1.00 94.56 91 ASP A C 1
ATOM 752 O O . ASP A 1 91 ? -3.843 -6.626 -7.553 1.00 94.56 91 ASP A O 1
ATOM 756 N N . ALA A 1 92 ? -2.766 -8.237 -6.432 1.00 93.44 92 ALA A N 1
ATOM 757 C CA . ALA A 1 92 ? -3.469 -9.322 -7.116 1.00 93.44 92 ALA A CA 1
ATOM 758 C C . ALA A 1 92 ? -4.968 -9.385 -6.794 1.00 93.44 92 ALA A C 1
ATOM 760 O O . ALA A 1 92 ? -5.737 -9.867 -7.631 1.00 93.44 92 ALA A O 1
ATOM 761 N N . LYS A 1 93 ? -5.385 -8.898 -5.618 1.00 91.75 93 LYS A N 1
ATOM 762 C CA . LYS A 1 93 ? -6.783 -8.901 -5.170 1.00 91.75 93 LYS A CA 1
ATOM 763 C C . LYS A 1 93 ? -7.581 -7.798 -5.851 1.00 91.75 93 LYS A C 1
ATOM 765 O O . LYS A 1 93 ? -8.658 -8.055 -6.374 1.00 91.75 93 LYS A O 1
ATOM 770 N N . THR A 1 94 ? -7.050 -6.579 -5.842 1.00 92.94 94 THR A N 1
ATOM 771 C CA . THR A 1 94 ? -7.742 -5.389 -6.365 1.00 92.94 94 THR A CA 1
ATOM 772 C C . THR A 1 94 ? -7.443 -5.104 -7.831 1.00 92.94 94 THR A C 1
ATOM 774 O O . THR A 1 94 ? -8.114 -4.269 -8.429 1.00 92.94 94 THR A O 1
ATOM 777 N N . LYS A 1 95 ? -6.427 -5.762 -8.405 1.00 93.56 95 LYS A N 1
ATOM 778 C CA . LYS A 1 95 ? -5.919 -5.522 -9.766 1.00 93.56 95 LYS A CA 1
ATOM 779 C C . LYS A 1 95 ? -5.363 -4.110 -9.984 1.00 93.56 95 LYS A C 1
ATOM 781 O O . LYS A 1 95 ? -5.075 -3.733 -11.116 1.00 93.56 95 LYS A O 1
ATOM 786 N N . ILE A 1 96 ? -5.159 -3.348 -8.909 1.00 95.88 96 ILE A N 1
ATOM 787 C CA . ILE A 1 96 ? -4.608 -1.993 -8.951 1.00 95.88 96 ILE A CA 1
ATOM 788 C C . ILE A 1 96 ? -3.085 -2.066 -9.079 1.00 95.88 96 ILE A C 1
ATOM 790 O O . ILE A 1 96 ? -2.426 -2.830 -8.369 1.00 95.88 96 ILE A O 1
ATOM 794 N N . ILE A 1 97 ? -2.517 -1.225 -9.945 1.00 96.44 97 ILE A N 1
ATOM 795 C CA . ILE A 1 97 ? -1.068 -1.004 -10.015 1.00 96.44 97 ILE A CA 1
ATOM 796 C C . ILE A 1 97 ? -0.755 0.336 -9.363 1.00 96.44 97 ILE A C 1
ATOM 798 O O . ILE A 1 97 ? -1.262 1.365 -9.795 1.00 96.44 97 ILE A O 1
ATOM 802 N N . THR A 1 98 ? 0.091 0.328 -8.339 1.00 96.75 98 THR A N 1
ATOM 803 C CA . THR A 1 98 ? 0.562 1.539 -7.658 1.00 96.75 98 THR A CA 1
ATOM 804 C C . THR A 1 98 ? 2.020 1.780 -8.013 1.00 96.75 98 THR A C 1
ATOM 806 O O . THR A 1 98 ? 2.853 0.941 -7.689 1.00 96.75 98 THR A O 1
ATOM 809 N N . TYR A 1 99 ? 2.326 2.900 -8.655 1.00 96.06 99 TYR A N 1
ATOM 810 C CA . TYR A 1 99 ? 3.673 3.367 -8.968 1.00 96.06 99 TYR A CA 1
ATOM 811 C C . TYR A 1 99 ? 4.136 4.391 -7.932 1.00 96.06 99 TYR A C 1
ATOM 813 O O . TYR A 1 99 ? 3.343 5.215 -7.489 1.00 96.06 99 TYR A O 1
ATOM 821 N N . GLU A 1 100 ? 5.420 4.365 -7.600 1.00 95.44 100 GLU A N 1
ATOM 822 C CA . GLU A 1 100 ? 6.119 5.376 -6.803 1.00 95.44 100 GLU A CA 1
ATOM 823 C C . GLU A 1 100 ? 7.317 5.861 -7.624 1.00 95.44 100 GLU A C 1
ATOM 825 O O . GLU A 1 100 ? 8.198 5.071 -7.985 1.00 95.44 100 GLU A O 1
ATOM 830 N N . PHE A 1 101 ? 7.325 7.148 -7.950 1.00 92.81 101 PHE A N 1
ATOM 831 C CA . PHE A 1 101 ? 8.384 7.797 -8.718 1.00 92.81 101 PHE A CA 1
ATOM 832 C C . PHE A 1 101 ? 9.394 8.478 -7.787 1.00 92.81 101 PHE A C 1
ATOM 834 O O . PHE A 1 101 ? 9.071 8.832 -6.655 1.00 92.81 101 PHE A O 1
ATOM 841 N N . GLU A 1 102 ? 10.618 8.710 -8.271 1.00 90.12 102 GLU A N 1
ATOM 842 C CA . GLU A 1 102 ? 11.693 9.348 -7.486 1.00 90.12 102 GLU A CA 1
ATOM 843 C C . GLU A 1 102 ? 11.322 10.719 -6.908 1.00 90.12 102 GLU A C 1
ATOM 845 O O . GLU A 1 102 ? 11.798 11.087 -5.839 1.00 90.12 102 GLU A O 1
ATOM 850 N N . ASN A 1 103 ? 10.455 11.471 -7.587 1.00 89.69 103 ASN A N 1
ATOM 851 C CA . ASN A 1 103 ? 9.996 12.781 -7.125 1.00 89.69 103 ASN A CA 1
ATOM 852 C C . ASN A 1 103 ? 8.977 12.706 -5.969 1.00 89.69 103 ASN A C 1
ATOM 854 O O . ASN A 1 103 ? 8.475 13.748 -5.546 1.00 89.69 103 ASN A O 1
ATOM 858 N N . GLY A 1 104 ? 8.648 11.506 -5.477 1.00 89.38 104 GLY A N 1
ATOM 859 C CA . GLY A 1 104 ? 7.641 11.270 -4.443 1.00 89.38 104 GLY A CA 1
ATOM 860 C C . GLY A 1 104 ? 6.205 11.214 -4.971 1.00 89.38 104 GLY A C 1
ATOM 861 O O . GLY A 1 104 ? 5.275 11.088 -4.178 1.00 89.38 104 GLY A O 1
ATOM 862 N N . GLN A 1 105 ? 6.000 11.302 -6.290 1.00 93.69 105 GLN A N 1
ATOM 863 C CA . GLN A 1 105 ? 4.685 11.106 -6.894 1.00 93.69 105 GLN A CA 1
ATOM 864 C C . GLN A 1 105 ? 4.263 9.639 -6.777 1.00 93.69 105 GLN A C 1
ATOM 866 O O . GLN A 1 105 ? 5.044 8.728 -7.064 1.00 93.69 105 GLN A O 1
ATOM 871 N N . ILE A 1 106 ? 2.999 9.423 -6.427 1.00 95.25 106 ILE A N 1
ATOM 872 C CA . ILE A 1 106 ? 2.362 8.108 -6.411 1.00 95.25 106 ILE A CA 1
ATOM 873 C C . ILE A 1 106 ? 1.261 8.090 -7.467 1.00 95.25 106 ILE A C 1
ATOM 875 O O . ILE A 1 106 ? 0.431 8.993 -7.510 1.00 95.25 106 ILE A O 1
ATOM 879 N N . GLU A 1 107 ? 1.225 7.061 -8.307 1.00 95.06 107 GLU A N 1
ATOM 880 C CA . GLU A 1 107 ? 0.160 6.870 -9.298 1.00 95.06 107 GLU A CA 1
ATOM 881 C C . GLU A 1 107 ? -0.516 5.517 -9.098 1.00 95.06 107 GLU A C 1
ATOM 883 O O . GLU A 1 107 ? 0.139 4.481 -9.157 1.00 95.06 107 GLU A O 1
ATOM 888 N N . ARG A 1 108 ? -1.834 5.498 -8.904 1.00 95.75 108 ARG A N 1
ATOM 889 C CA . ARG A 1 108 ? -2.636 4.273 -8.836 1.00 95.75 108 ARG A CA 1
ATOM 890 C C . ARG A 1 108 ? -3.437 4.130 -10.114 1.00 95.75 108 ARG A C 1
ATOM 892 O O . ARG A 1 108 ? -4.297 4.956 -10.385 1.00 95.75 108 ARG A O 1
ATOM 899 N N . THR A 1 109 ? -3.177 3.081 -10.879 1.00 94.19 109 THR A N 1
ATOM 900 C CA . THR A 1 109 ? -3.963 2.713 -12.060 1.00 94.19 109 THR A CA 1
ATOM 901 C C . THR A 1 109 ? -4.969 1.631 -11.682 1.00 94.19 109 THR A C 1
ATOM 903 O O . THR A 1 109 ? -4.583 0.564 -11.200 1.00 94.19 109 THR A O 1
ATOM 906 N N . PHE A 1 110 ? -6.249 1.914 -11.900 1.00 93.06 110 PHE A N 1
ATOM 907 C CA . PHE A 1 110 ? -7.371 1.008 -11.663 1.00 93.06 110 PHE A CA 1
ATOM 908 C C . PHE A 1 110 ? -7.697 0.201 -12.927 1.00 93.06 110 PHE A C 1
ATOM 910 O O . PHE A 1 110 ? -7.397 0.626 -14.042 1.00 93.06 110 PHE A O 1
ATOM 917 N N . GLU A 1 111 ? -8.362 -0.944 -12.762 1.00 89.00 111 GLU A N 1
ATOM 918 C CA . GLU A 1 111 ? -8.709 -1.856 -13.864 1.00 89.00 111 GLU A CA 1
ATOM 919 C C . GLU A 1 111 ? -9.559 -1.187 -14.959 1.00 89.00 111 GLU A C 1
ATOM 921 O O . GLU A 1 111 ? -9.383 -1.454 -16.144 1.00 89.00 111 GLU A O 1
ATOM 926 N N . CYS A 1 112 ? -10.420 -0.238 -14.583 1.00 87.31 112 CYS A N 1
ATOM 927 C CA . CYS A 1 112 ? -11.247 0.528 -15.516 1.00 87.31 112 CYS A CA 1
ATOM 928 C C . CYS A 1 112 ? -10.479 1.599 -16.319 1.00 87.31 112 CYS A C 1
ATOM 930 O O . CYS A 1 112 ? -11.086 2.315 -17.118 1.00 87.31 112 CYS A O 1
ATOM 932 N N . GLY A 1 113 ? -9.165 1.739 -16.109 1.00 83.88 113 GLY A N 1
ATOM 933 C CA . GLY A 1 113 ? -8.319 2.738 -16.768 1.00 83.88 113 GLY A CA 1
ATOM 934 C C . GLY A 1 113 ? -8.306 4.113 -16.093 1.00 83.88 113 GLY A C 1
ATOM 935 O O . GLY A 1 113 ? -7.656 5.027 -16.604 1.00 83.88 113 GLY A O 1
ATOM 936 N N . LEU A 1 114 ? -8.988 4.265 -14.950 1.00 89.94 114 LEU A N 1
ATOM 937 C CA . LEU A 1 114 ? -8.815 5.421 -14.071 1.00 89.94 114 LEU A CA 1
ATOM 938 C C . LEU A 1 114 ? -7.405 5.430 -13.485 1.00 89.94 114 LEU A C 1
ATOM 940 O O . LEU A 1 114 ? -6.842 4.382 -13.156 1.00 89.94 114 LEU A O 1
ATOM 944 N N . LYS A 1 115 ? -6.861 6.626 -13.307 1.00 92.50 115 LYS A N 1
ATOM 945 C CA . LYS A 1 115 ? -5.593 6.871 -12.639 1.00 92.50 115 LYS A CA 1
ATOM 946 C C . LYS A 1 115 ? -5.775 7.925 -11.568 1.00 92.50 115 LYS A C 1
ATOM 948 O O . LYS A 1 115 ? -6.299 8.994 -11.848 1.00 92.50 115 LYS A O 1
ATOM 953 N N . GLU A 1 116 ? -5.307 7.631 -10.368 1.00 93.56 116 GLU A N 1
ATOM 954 C CA . GLU A 1 116 ? -5.161 8.602 -9.289 1.00 93.56 116 GLU A CA 1
ATOM 955 C C . GLU A 1 116 ? -3.691 8.966 -9.157 1.00 93.56 116 GLU A C 1
ATOM 957 O O . GLU A 1 116 ? -2.859 8.090 -8.942 1.00 93.56 116 GLU A O 1
ATOM 962 N N . ILE A 1 117 ? -3.373 10.248 -9.294 1.00 93.94 117 ILE A N 1
ATOM 963 C CA . ILE A 1 117 ? -2.015 10.773 -9.196 1.00 93.94 117 ILE A CA 1
ATOM 964 C C . ILE A 1 117 ? -1.951 11.648 -7.952 1.00 93.94 117 ILE A C 1
ATOM 966 O O . ILE A 1 117 ? -2.631 12.669 -7.872 1.00 93.94 117 ILE A O 1
ATOM 970 N N . ARG A 1 118 ? -1.117 11.254 -6.993 1.00 94.06 118 ARG A N 1
ATOM 971 C CA . ARG A 1 118 ? -0.789 12.044 -5.808 1.00 94.06 118 ARG A CA 1
ATOM 972 C C . ARG A 1 118 ? 0.596 12.629 -5.980 1.00 94.06 118 ARG A C 1
ATOM 974 O O . ARG A 1 118 ? 1.568 11.889 -6.126 1.00 94.06 118 ARG A O 1
ATOM 981 N N . THR A 1 119 ? 0.691 13.944 -5.982 1.00 92.44 119 THR A N 1
ATOM 982 C CA . THR 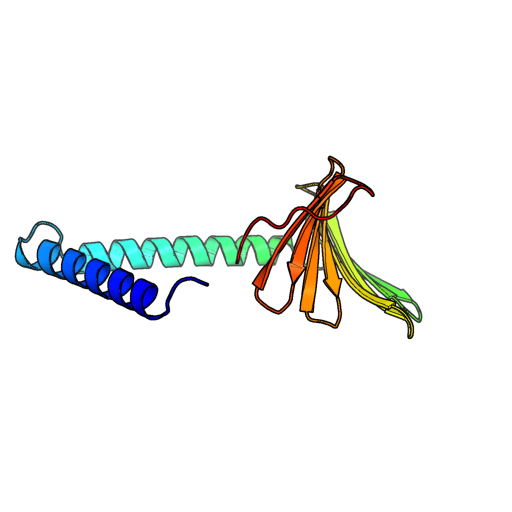A 1 119 ? 1.970 14.651 -6.048 1.00 92.44 119 THR A CA 1
ATOM 983 C C . THR A 1 119 ? 2.604 14.747 -4.661 1.00 92.44 119 THR A C 1
ATOM 985 O O . THR A 1 119 ? 1.947 14.584 -3.633 1.00 92.44 119 THR A O 1
ATOM 988 N N . ASN A 1 120 ? 3.906 15.022 -4.619 1.00 89.81 120 ASN A N 1
ATOM 989 C CA . ASN A 1 120 ? 4.670 15.133 -3.371 1.00 89.81 120 ASN A CA 1
ATOM 990 C C . ASN A 1 120 ? 4.196 16.265 -2.438 1.00 89.81 120 ASN A C 1
ATOM 992 O O . ASN A 1 120 ? 4.419 16.203 -1.234 1.00 89.81 120 ASN A O 1
ATOM 996 N N . ASN A 1 121 ? 3.520 17.276 -2.984 1.00 88.75 121 ASN A N 1
ATOM 997 C CA . ASN A 1 121 ? 2.888 18.367 -2.244 1.00 88.75 121 ASN A CA 1
ATOM 998 C C . ASN A 1 121 ? 1.483 18.010 -1.711 1.00 88.75 121 ASN A C 1
ATOM 1000 O O . ASN A 1 121 ? 0.813 18.873 -1.154 1.00 88.75 121 ASN A O 1
ATOM 1004 N N . GLY A 1 122 ? 1.026 16.765 -1.891 1.00 85.12 122 GLY A N 1
ATOM 1005 C CA . GLY A 1 122 ? -0.254 16.275 -1.381 1.00 85.12 122 GLY A CA 1
ATOM 1006 C C . GLY A 1 122 ? -1.465 16.520 -2.285 1.00 85.12 122 GLY A C 1
ATOM 1007 O O . GLY A 1 122 ? -2.560 16.089 -1.925 1.00 85.12 122 GLY A O 1
ATOM 1008 N N . GLN A 1 123 ? -1.306 17.155 -3.453 1.00 89.12 123 GLN A N 1
ATOM 1009 C CA . GLN A 1 123 ? -2.419 17.318 -4.397 1.00 89.12 123 GLN A CA 1
ATOM 1010 C C . GLN A 1 123 ? -2.804 15.981 -5.037 1.00 89.12 123 GLN A C 1
ATOM 1012 O O . GLN A 1 123 ? -1.960 15.107 -5.256 1.00 89.12 123 GLN A O 1
ATOM 1017 N N . ILE A 1 124 ? -4.093 15.839 -5.352 1.00 89.81 124 ILE A N 1
ATOM 1018 C CA . ILE A 1 124 ? -4.660 14.631 -5.952 1.00 89.81 124 ILE A CA 1
ATOM 1019 C C . ILE A 1 124 ? -5.347 14.994 -7.268 1.00 89.81 124 ILE A C 1
ATOM 1021 O O . ILE A 1 124 ? -6.249 15.836 -7.312 1.00 89.81 124 ILE A O 1
ATOM 1025 N N . TYR A 1 125 ? -4.928 14.315 -8.329 1.00 90.25 125 TYR A N 1
ATOM 1026 C CA . TYR A 1 125 ? -5.494 14.414 -9.667 1.00 90.25 125 TYR A CA 1
ATOM 1027 C C . TYR A 1 125 ? -6.098 13.073 -10.057 1.00 90.25 125 TYR A C 1
ATOM 1029 O O . TYR A 1 125 ? -5.530 12.021 -9.745 1.00 90.25 125 TYR A O 1
ATOM 1037 N N . ILE A 1 126 ? -7.211 13.103 -10.783 1.00 89.25 126 ILE A N 1
ATOM 1038 C CA . ILE A 1 126 ? -7.750 11.913 -11.436 1.00 89.25 126 ILE A CA 1
ATOM 1039 C C . ILE A 1 126 ? -7.625 12.087 -12.944 1.00 89.25 126 ILE A C 1
ATOM 1041 O O . ILE A 1 126 ? -7.869 13.160 -13.494 1.00 89.25 126 ILE A O 1
ATOM 1045 N N . LYS A 1 127 ? -7.212 11.013 -13.610 1.00 84.88 127 LYS A N 1
ATOM 1046 C CA . LYS A 1 127 ? -7.130 10.931 -15.062 1.00 84.88 127 LYS A CA 1
ATOM 1047 C C . LYS A 1 127 ? -7.906 9.713 -15.533 1.00 84.88 127 LYS A C 1
ATOM 1049 O O . LYS A 1 127 ? -7.768 8.631 -14.963 1.00 84.88 127 LYS A O 1
ATOM 1054 N N . TYR A 1 128 ? -8.685 9.864 -16.592 1.00 76.62 128 TYR A N 1
ATOM 1055 C CA . TYR A 1 128 ? -9.306 8.742 -17.283 1.00 76.62 128 TYR A CA 1
ATOM 1056 C C . TYR A 1 128 ? -8.638 8.569 -18.649 1.00 76.62 128 TYR A C 1
ATOM 1058 O O . TYR A 1 128 ? -8.751 9.434 -19.511 1.00 76.62 128 TYR A O 1
ATOM 1066 N N . LYS A 1 129 ? -7.926 7.450 -18.856 1.00 63.41 129 LYS A N 1
ATOM 1067 C CA . LYS A 1 129 ? -7.184 7.167 -20.106 1.00 63.41 129 LYS A CA 1
ATOM 1068 C C . LYS A 1 129 ? -6.198 8.298 -20.477 1.00 63.41 129 LYS A C 1
ATOM 1070 O O . LYS A 1 129 ? -5.569 8.868 -19.589 1.00 63.41 129 LYS A O 1
ATOM 1075 N N . ASP A 1 130 ? -5.968 8.558 -21.767 1.00 56.50 130 ASP A N 1
ATOM 1076 C CA . ASP A 1 130 ? -5.034 9.589 -22.249 1.00 56.50 130 ASP A CA 1
ATOM 1077 C C . ASP A 1 130 ? -5.625 11.006 -22.302 1.00 56.50 130 ASP A C 1
ATOM 1079 O O . ASP A 1 130 ? -4.893 11.956 -22.574 1.00 56.50 130 ASP A O 1
ATOM 1083 N N . GLU A 1 131 ? -6.901 11.170 -21.959 1.00 50.22 131 GLU A N 1
ATOM 1084 C CA . GLU A 1 131 ? -7.566 12.473 -21.880 1.00 50.22 131 GLU A CA 1
ATOM 1085 C C . GLU A 1 131 ? -7.206 13.194 -20.562 1.00 50.22 131 GLU A C 1
ATOM 1087 O O . GLU A 1 131 ? -6.761 12.563 -19.605 1.00 50.22 131 GLU A O 1
ATOM 1092 N N . GLY A 1 132 ? -7.257 14.532 -20.574 1.00 49.91 132 GLY A N 1
ATOM 1093 C CA . GLY A 1 132 ? -6.559 15.454 -19.656 1.00 49.91 132 GLY A CA 1
ATOM 1094 C C . GLY A 1 132 ? -6.799 15.315 -18.139 1.00 49.91 132 GLY A C 1
ATOM 1095 O O . GLY A 1 132 ? -7.573 14.492 -17.664 1.00 49.91 132 GLY A O 1
ATOM 1096 N N . TYR A 1 133 ? -6.069 16.132 -17.367 1.00 48.62 133 TYR A N 1
ATOM 1097 C CA . TYR A 1 133 ? -6.119 16.167 -15.899 1.00 48.62 133 TYR A CA 1
ATOM 1098 C C . TYR A 1 133 ? -7.414 16.809 -15.393 1.00 48.62 133 TYR A C 1
ATOM 1100 O O . TYR A 1 133 ? -7.726 17.932 -15.784 1.00 48.62 133 TYR A O 1
ATOM 1108 N N . GLU A 1 134 ? -8.084 16.164 -14.439 1.00 55.62 134 GLU A N 1
ATOM 1109 C CA . GLU A 1 134 ? -9.083 16.811 -13.588 1.00 55.62 134 GLU A CA 1
ATOM 1110 C C . GLU A 1 134 ? -8.529 16.874 -12.151 1.00 55.62 134 GLU A C 1
ATOM 1112 O O . GLU A 1 134 ? -8.218 15.852 -11.529 1.00 55.62 134 GLU A O 1
ATOM 1117 N N . GLN A 1 135 ? -8.298 18.091 -11.646 1.00 53.72 135 GLN A N 1
ATOM 1118 C CA . GLN A 1 135 ? -7.829 18.325 -10.275 1.00 53.72 135 GLN A CA 1
ATOM 1119 C C . GLN A 1 135 ? -9.031 18.319 -9.330 1.00 53.72 135 GLN A C 1
ATOM 1121 O O . GLN A 1 135 ? -9.984 19.057 -9.563 1.00 53.72 135 GLN A O 1
ATOM 1126 N N . ILE A 1 136 ? -8.976 17.534 -8.248 1.00 62.66 136 ILE A N 1
ATOM 1127 C CA . ILE A 1 136 ? -10.139 17.363 -7.354 1.00 62.66 136 ILE A CA 1
ATOM 1128 C C . ILE A 1 136 ? -9.909 17.911 -5.938 1.00 62.66 136 ILE A C 1
ATOM 1130 O O . ILE A 1 136 ? -10.871 18.098 -5.198 1.00 62.66 136 ILE A O 1
ATOM 1134 N N . ALA A 1 137 ? -8.664 18.183 -5.523 1.00 48.75 137 ALA A N 1
ATOM 1135 C CA . ALA A 1 137 ? -8.392 18.643 -4.156 1.00 48.75 137 ALA A CA 1
ATOM 1136 C C . ALA A 1 137 ? -7.098 19.473 -4.001 1.00 48.75 137 ALA A C 1
ATOM 1138 O O . ALA A 1 137 ? -6.150 19.316 -4.777 1.00 48.75 137 ALA A O 1
ATOM 1139 N N . ASN A 1 138 ? -7.080 20.320 -2.958 1.00 43.53 138 ASN A N 1
ATOM 1140 C CA . ASN A 1 138 ? -5.966 21.149 -2.461 1.00 43.53 138 ASN A CA 1
ATOM 1141 C C . ASN A 1 138 ? -5.668 20.853 -0.991 1.00 43.53 138 ASN A C 1
ATOM 1143 O O . ASN A 1 138 ? -6.623 20.666 -0.204 1.00 43.53 138 ASN A O 1
#

Radius of gyration: 21.5 Å; chains: 1; bounding box: 43×42×57 Å

Secondary structure (DSSP, 8-state):
---HHHHHHHHHHHHHHHHHHHHTTSS-HHHHHHHHHHHHHHHHHHHHHHHHHT-EEEEEEETTEEEEEETTS-EEEEEEETTEEEEEEE-TTT--EEEEETTS-EEEE-TTSEEEEE-TTS-EEEEETTS--EEEE-

pLDDT: mean 84.52, std 12.36, range [43.53, 97.19]